Protein AF-A0A9P9ICJ4-F1 (afdb_monomer)

Sequence (71 aa):
MILSDLPIKLHQLIFSHVELIEEVICLGLTSRHFWNVGRERMHDIYASFLGRWAHKNIVCVGDDVQPDPVS

Solvent-accessible surface area (backbone atoms only — not comparable to full-atom values): 4564 Å² total; per-residue (Å²): 136,59,84,85,75,54,59,68,67,58,52,50,52,54,51,70,71,52,83,52,68,67,57,43,49,58,56,15,73,75,35,77,68,42,32,63,58,32,48,59,53,51,49,52,53,48,47,64,66,53,50,77,47,62,96,52,89,81,77,84,82,61,96,80,70,72,78,77,79,85,127

Organism: NCBI:txid1079267

Nearest PDB structures (foldseek):
  6emq-assembly1_A  TM=4.491E-01  e=7.163E+00  Homo sapiens

Mean predicted aligned error: 9.68 Å

Radius of gyration: 19.82 Å; Cα contacts (8 Å, |Δi|>4): 38; chains: 1; bounding box: 53×39×43 Å

Secondary structure (DSSP, 8-state):
--GGGS-HHHHHHHHHT---HHHHHHHHHT-HHHHHHHHHHHHHHHHHHHGGGTTS------TT-PPP---

pLDDT: mean 84.01, std 10.67, range [57.16, 94.62]

Foldseek 3Di:
DDPVVDDLVVLLVVLVPDPDLVVLVVQLVVDVSSVVSSVVSNVVNCCVVCVVCVVPPDDDDDPPDDPDPDD

Structure (mmCIF, N/CA/C/O backbone):
data_AF-A0A9P9ICJ4-F1
#
_entry.id   AF-A0A9P9ICJ4-F1
#
loop_
_atom_site.group_PDB
_atom_site.id
_atom_site.type_symbol
_atom_site.label_atom_id
_atom_site.label_alt_id
_atom_site.label_comp_id
_atom_site.label_asym_id
_atom_site.label_entity_id
_atom_site.label_seq_id
_atom_site.pdbx_PDB_ins_code
_atom_site.Cartn_x
_atom_site.Cartn_y
_atom_site.Cartn_z
_atom_site.occupancy
_atom_site.B_iso_or_equiv
_atom_site.auth_seq_id
_atom_site.auth_comp_id
_atom_site.auth_asym_id
_atom_site.auth_atom_id
_atom_site.pdbx_PDB_model_num
ATOM 1 N N . MET A 1 1 ? 20.477 -4.624 -13.452 1.00 58.19 1 MET A N 1
ATOM 2 C CA . MET A 1 1 ? 19.120 -5.166 -13.255 1.00 58.19 1 MET A CA 1
ATOM 3 C C . MET A 1 1 ? 18.330 -4.100 -12.532 1.00 58.19 1 MET A C 1
ATOM 5 O O . MET A 1 1 ? 18.706 -3.759 -11.416 1.00 58.19 1 MET A O 1
ATOM 9 N N . ILE A 1 2 ? 17.362 -3.478 -13.198 1.00 72.62 2 ILE A N 1
ATOM 10 C CA . ILE A 1 2 ? 16.556 -2.418 -12.592 1.00 72.62 2 ILE A CA 1
ATOM 11 C C . ILE A 1 2 ? 15.375 -3.102 -11.904 1.00 72.62 2 ILE A C 1
ATOM 13 O O . ILE A 1 2 ? 14.871 -4.108 -12.396 1.00 72.62 2 ILE A O 1
ATOM 17 N N . LEU A 1 3 ? 14.935 -2.591 -10.752 1.00 75.94 3 LEU A N 1
ATOM 18 C CA . LEU A 1 3 ? 13.810 -3.170 -10.006 1.00 75.94 3 LEU A CA 1
ATOM 19 C C . LEU A 1 3 ? 12.560 -3.322 -10.897 1.00 75.94 3 LEU A C 1
ATOM 21 O O . LEU A 1 3 ? 11.791 -4.259 -10.732 1.00 75.94 3 LEU A O 1
ATOM 25 N N . SER A 1 4 ? 12.391 -2.440 -11.882 1.00 76.06 4 SER A N 1
ATOM 26 C CA . SER A 1 4 ? 11.321 -2.456 -12.884 1.00 76.06 4 SER A CA 1
ATOM 27 C C . SER A 1 4 ? 11.327 -3.676 -13.816 1.00 76.06 4 SER A C 1
ATOM 29 O O . SER A 1 4 ? 10.292 -3.976 -14.399 1.00 76.06 4 SER A O 1
ATOM 31 N N . ASP A 1 5 ? 12.457 -4.376 -13.954 1.00 85.62 5 ASP A N 1
ATOM 32 C CA . ASP A 1 5 ? 12.602 -5.535 -14.850 1.00 85.62 5 ASP A CA 1
ATOM 33 C C . ASP A 1 5 ? 12.128 -6.847 -14.198 1.00 85.62 5 ASP A C 1
ATOM 35 O O . ASP A 1 5 ? 12.051 -7.889 -14.852 1.00 85.62 5 ASP A O 1
ATOM 39 N N . LEU A 1 6 ? 11.841 -6.823 -12.892 1.00 86.69 6 LEU A N 1
ATOM 40 C CA . LEU A 1 6 ? 11.336 -7.989 -12.172 1.00 86.69 6 LEU A CA 1
ATOM 41 C C . LEU A 1 6 ? 9.911 -8.341 -12.647 1.00 86.69 6 LEU A C 1
ATOM 43 O O . LEU A 1 6 ? 9.140 -7.469 -13.038 1.00 86.69 6 LEU A O 1
ATOM 47 N N . PRO A 1 7 ? 9.509 -9.620 -12.597 1.00 89.56 7 PRO A N 1
ATOM 48 C CA . PRO A 1 7 ? 8.121 -10.003 -12.817 1.00 89.56 7 PRO A CA 1
ATOM 49 C C . PRO A 1 7 ? 7.162 -9.338 -11.822 1.00 89.56 7 PRO A C 1
ATOM 51 O O . PRO A 1 7 ? 7.454 -9.263 -10.629 1.00 89.56 7 PRO A O 1
ATOM 54 N N . ILE A 1 8 ? 5.957 -9.004 -12.294 1.00 89.38 8 ILE A N 1
ATOM 55 C CA . ILE A 1 8 ? 4.887 -8.352 -11.514 1.00 89.38 8 ILE A CA 1
ATOM 56 C C . ILE A 1 8 ? 4.604 -9.025 -10.159 1.00 89.38 8 ILE A C 1
A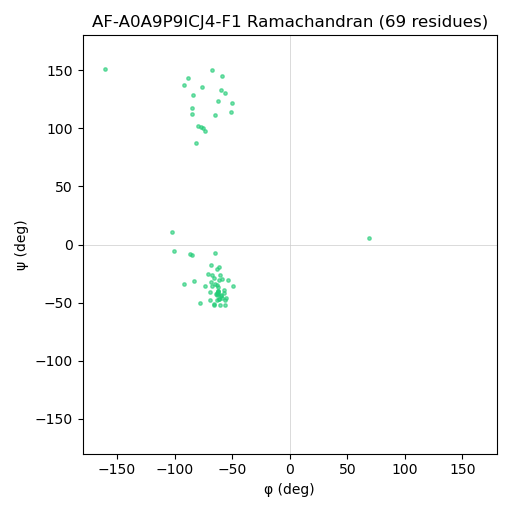TOM 58 O O . ILE A 1 8 ? 4.353 -8.352 -9.164 1.00 89.38 8 ILE A O 1
ATOM 62 N N . LYS A 1 9 ? 4.711 -10.360 -10.091 1.00 91.25 9 LYS A N 1
ATOM 63 C CA . LYS A 1 9 ? 4.511 -11.136 -8.857 1.00 91.25 9 LYS A CA 1
ATOM 64 C C . LYS A 1 9 ? 5.536 -10.798 -7.775 1.00 91.25 9 LYS A C 1
ATOM 66 O O . LYS A 1 9 ? 5.199 -10.812 -6.597 1.00 91.25 9 LYS A O 1
ATOM 71 N N . LEU A 1 10 ? 6.779 -10.501 -8.159 1.00 92.81 10 LEU A N 1
ATOM 72 C CA . LEU A 1 10 ? 7.813 -10.100 -7.208 1.00 92.81 10 LEU A CA 1
ATOM 73 C C . LEU A 1 10 ? 7.573 -8.679 -6.711 1.00 92.81 10 LEU A C 1
ATOM 75 O O . LEU A 1 10 ? 7.782 -8.418 -5.533 1.00 92.81 10 LEU A O 1
ATOM 79 N N . HIS A 1 11 ? 7.067 -7.782 -7.559 1.00 91.94 11 HIS A N 1
ATOM 80 C CA . HIS A 1 11 ? 6.636 -6.462 -7.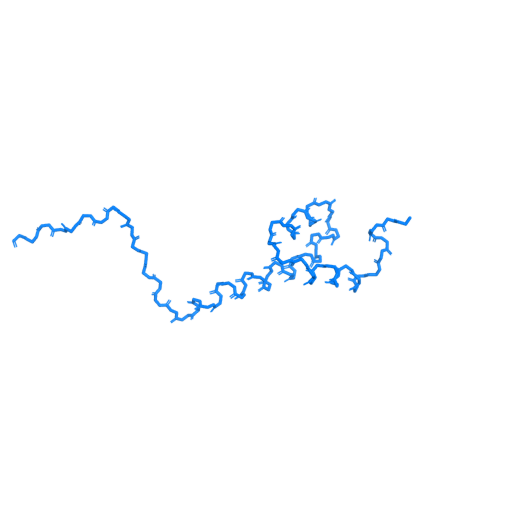100 1.00 91.94 11 HIS A CA 1
ATOM 81 C C . HIS A 1 11 ? 5.483 -6.567 -6.111 1.00 91.94 11 HIS A C 1
ATOM 83 O O . HIS A 1 11 ? 5.567 -5.984 -5.039 1.00 91.94 11 HIS A O 1
ATOM 89 N N . GLN A 1 12 ? 4.452 -7.356 -6.419 1.00 91.12 12 GLN A N 1
ATOM 90 C CA . GLN A 1 12 ? 3.347 -7.608 -5.490 1.00 91.12 12 GLN A CA 1
ATOM 91 C C . GLN A 1 12 ? 3.850 -8.182 -4.159 1.00 91.12 12 GLN A C 1
ATOM 93 O O . GLN A 1 12 ? 3.421 -7.726 -3.103 1.00 91.12 12 GLN A O 1
ATOM 98 N N . LEU A 1 13 ? 4.806 -9.118 -4.197 1.00 92.31 13 LEU A N 1
ATOM 99 C CA . LEU A 1 13 ? 5.424 -9.661 -2.989 1.00 92.31 13 LEU A CA 1
ATOM 100 C C . LEU A 1 13 ? 6.153 -8.574 -2.186 1.00 92.31 13 LEU A C 1
ATOM 102 O O . LEU A 1 13 ? 5.924 -8.460 -0.987 1.00 92.31 13 LEU A O 1
ATOM 106 N N . ILE A 1 14 ? 6.966 -7.734 -2.834 1.00 91.69 14 ILE A N 1
ATOM 107 C CA . ILE A 1 14 ? 7.634 -6.598 -2.180 1.00 91.69 14 ILE A CA 1
ATOM 108 C C . ILE A 1 14 ? 6.597 -5.691 -1.509 1.00 91.69 14 ILE A C 1
ATOM 110 O O . ILE A 1 14 ? 6.699 -5.433 -0.315 1.00 91.69 14 ILE A O 1
ATOM 114 N N . PHE A 1 15 ? 5.566 -5.268 -2.244 1.00 91.56 15 PHE A N 1
ATOM 115 C CA . PHE A 1 15 ? 4.505 -4.408 -1.715 1.00 91.56 15 PHE A CA 1
ATOM 116 C C . PHE A 1 15 ? 3.720 -5.065 -0.570 1.00 91.56 15 PHE A C 1
ATOM 118 O O . PHE A 1 15 ? 3.274 -4.366 0.336 1.00 91.56 15 PHE A O 1
ATOM 125 N N . SER A 1 16 ? 3.577 -6.394 -0.565 1.00 90.56 16 SER A N 1
ATOM 126 C CA . SER A 1 16 ? 2.905 -7.116 0.523 1.00 90.56 16 SER A CA 1
ATOM 127 C C . SER A 1 16 ? 3.669 -7.061 1.852 1.00 90.56 16 SER A C 1
ATOM 129 O O . SER A 1 16 ? 3.043 -7.121 2.909 1.00 90.56 16 SER A O 1
ATOM 131 N N . HIS A 1 17 ? 4.994 -6.889 1.801 1.00 91.12 17 HIS A N 1
ATOM 132 C CA . HIS A 1 17 ? 5.858 -6.729 2.974 1.00 91.12 17 HIS A CA 1
ATOM 133 C C . HIS A 1 17 ? 5.983 -5.281 3.459 1.00 91.12 17 HIS A C 1
ATOM 135 O O . HIS A 1 17 ? 6.543 -5.051 4.527 1.00 91.12 17 HIS A O 1
ATOM 141 N N . VAL A 1 18 ? 5.467 -4.308 2.705 1.00 91.25 18 VAL A N 1
ATOM 142 C CA . VAL A 1 18 ? 5.417 -2.915 3.150 1.00 91.25 18 VAL A CA 1
ATOM 143 C C . VAL A 1 18 ? 4.161 -2.725 4.000 1.00 91.25 18 VAL A C 1
ATOM 145 O O . VAL A 1 18 ? 3.029 -2.934 3.541 1.00 91.25 18 VAL A O 1
ATOM 148 N N . GLU A 1 19 ? 4.366 -2.380 5.267 1.00 86.56 19 GLU A N 1
ATOM 1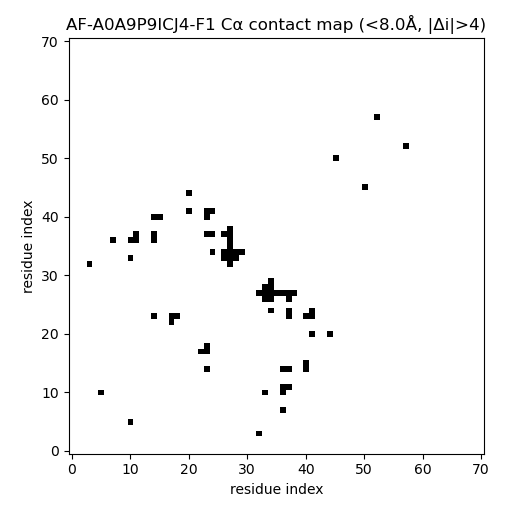49 C CA . GLU A 1 19 ? 3.292 -2.200 6.250 1.00 86.56 19 GLU A CA 1
ATOM 150 C C . GLU A 1 19 ? 2.802 -0.752 6.309 1.00 86.56 19 GLU A C 1
ATOM 152 O O . GLU A 1 19 ? 1.610 -0.511 6.502 1.00 86.56 19 GLU A O 1
ATOM 157 N N . LEU A 1 20 ? 3.707 0.207 6.105 1.00 89.31 20 LEU A N 1
ATOM 158 C CA . LEU A 1 20 ? 3.405 1.630 6.180 1.00 89.31 20 LEU A CA 1
ATOM 159 C C . LEU A 1 20 ? 2.841 2.143 4.855 1.00 89.31 20 LEU A C 1
ATOM 161 O O . LEU A 1 20 ? 3.421 1.954 3.783 1.00 89.31 20 LEU A O 1
ATOM 165 N N . ILE A 1 21 ? 1.704 2.832 4.929 1.00 91.81 21 ILE A N 1
ATOM 166 C CA . ILE A 1 21 ? 1.031 3.375 3.746 1.00 91.81 21 ILE A CA 1
ATOM 167 C C . ILE A 1 21 ? 1.882 4.451 3.063 1.00 91.81 21 ILE A C 1
ATOM 169 O O . ILE A 1 21 ? 1.909 4.536 1.837 1.00 91.81 21 ILE A O 1
ATOM 173 N N . GLU A 1 22 ? 2.632 5.230 3.840 1.00 94.00 22 GLU A 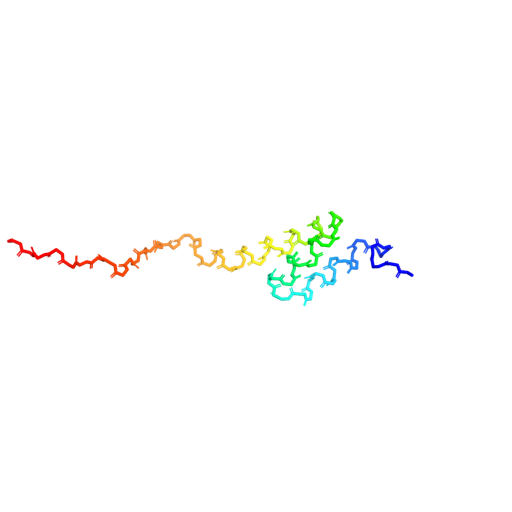N 1
ATOM 174 C CA . GLU A 1 22 ? 3.533 6.271 3.358 1.00 94.00 22 GLU A CA 1
ATOM 175 C C . GLU A 1 22 ? 4.637 5.676 2.482 1.00 94.00 22 GLU A C 1
ATOM 177 O O . GLU A 1 22 ? 4.954 6.220 1.426 1.00 94.00 22 GLU A O 1
ATOM 182 N N . GLU A 1 23 ? 5.178 4.521 2.867 1.00 93.00 23 GLU A N 1
ATOM 183 C CA . GLU A 1 23 ? 6.208 3.819 2.102 1.00 93.00 23 GLU A CA 1
ATOM 184 C C . GLU A 1 23 ? 5.648 3.246 0.796 1.00 93.00 23 GLU A C 1
ATOM 186 O O . GLU A 1 23 ? 6.277 3.375 -0.257 1.00 93.00 23 GLU A O 1
ATOM 191 N N . VAL A 1 24 ? 4.433 2.687 0.832 1.00 93.44 24 VAL A N 1
ATOM 192 C CA . VAL A 1 24 ? 3.715 2.212 -0.364 1.00 93.44 24 VAL A CA 1
ATOM 193 C C . VAL A 1 24 ? 3.480 3.363 -1.351 1.00 93.44 24 VAL A C 1
ATOM 195 O O . VAL A 1 24 ? 3.693 3.200 -2.557 1.00 93.44 24 VAL A O 1
ATOM 198 N N . ILE A 1 25 ? 3.073 4.534 -0.852 1.00 94.25 25 ILE A N 1
ATOM 199 C CA . ILE A 1 25 ? 2.860 5.739 -1.665 1.00 94.25 25 ILE A CA 1
ATOM 200 C C . ILE A 1 25 ? 4.188 6.222 -2.253 1.00 94.25 25 ILE A C 1
ATOM 202 O O . ILE A 1 25 ? 4.278 6.401 -3.468 1.00 94.25 25 ILE A O 1
ATOM 206 N N . CYS A 1 26 ? 5.225 6.382 -1.427 1.00 94.62 26 CYS A N 1
ATOM 207 C CA . CYS A 1 26 ? 6.553 6.809 -1.866 1.00 94.62 26 CYS A CA 1
ATOM 208 C C . CYS A 1 2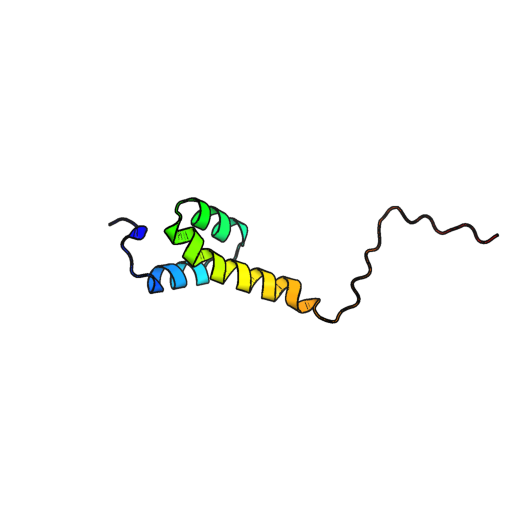6 ? 7.105 5.898 -2.969 1.00 94.62 26 CYS A C 1
ATOM 210 O O . CYS A 1 26 ? 7.560 6.395 -3.999 1.00 94.62 26 CYS A O 1
ATOM 212 N N . LEU A 1 27 ? 7.005 4.574 -2.803 1.00 90.88 27 LEU A N 1
ATOM 213 C CA . LEU A 1 27 ? 7.453 3.608 -3.805 1.00 90.88 27 LEU A CA 1
ATOM 214 C C . LEU A 1 27 ? 6.636 3.719 -5.101 1.00 90.88 27 LEU A C 1
ATOM 216 O O . LEU A 1 27 ? 7.204 3.722 -6.195 1.00 90.88 27 LEU A O 1
ATOM 220 N N . GLY A 1 28 ? 5.314 3.878 -4.995 1.00 92.69 28 GLY A N 1
ATOM 221 C CA . GLY A 1 28 ? 4.425 4.074 -6.140 1.00 92.69 28 GLY A CA 1
ATOM 222 C C . GLY A 1 28 ? 4.714 5.353 -6.932 1.00 92.69 28 GLY A C 1
ATOM 223 O O . GLY A 1 28 ? 4.656 5.336 -8.159 1.00 92.69 28 GLY A O 1
ATOM 224 N N . LEU A 1 29 ? 5.084 6.446 -6.262 1.00 93.88 29 LEU A N 1
ATOM 225 C CA . LEU A 1 29 ? 5.389 7.727 -6.910 1.00 93.88 29 LEU A CA 1
ATOM 226 C C . LEU A 1 29 ? 6.665 7.694 -7.765 1.00 93.88 29 LEU A C 1
ATOM 228 O O . LEU A 1 29 ? 6.833 8.543 -8.639 1.00 93.88 29 LEU A O 1
ATOM 232 N N . THR A 1 30 ? 7.542 6.705 -7.573 1.00 92.19 30 THR A N 1
ATOM 233 C CA . THR A 1 30 ? 8.774 6.578 -8.370 1.00 92.19 30 THR A CA 1
ATOM 234 C C . THR A 1 30 ? 8.521 6.150 -9.818 1.00 92.19 30 THR A C 1
ATOM 236 O O . THR A 1 30 ? 9.338 6.438 -10.693 1.00 92.19 30 THR A O 1
ATOM 239 N N . SER A 1 31 ? 7.409 5.460 -10.109 1.00 90.81 31 SER A N 1
ATOM 240 C CA . SER A 1 31 ? 7.066 5.071 -11.479 1.00 90.81 31 SER A CA 1
ATOM 241 C C . SER A 1 31 ? 5.589 4.729 -11.658 1.00 90.81 31 SER A C 1
ATOM 243 O O . SER A 1 31 ? 4.939 4.160 -10.785 1.00 90.81 31 SER A O 1
ATOM 245 N N . ARG A 1 32 ? 5.063 4.953 -12.869 1.00 90.88 32 ARG A N 1
ATOM 246 C CA . ARG A 1 32 ? 3.690 4.546 -13.221 1.00 90.88 32 ARG A CA 1
ATOM 247 C C . ARG A 1 32 ? 3.458 3.036 -13.068 1.00 90.88 32 ARG A C 1
ATOM 249 O O . ARG A 1 32 ? 2.338 2.617 -12.786 1.00 90.88 32 ARG A O 1
ATOM 256 N N . HIS A 1 33 ? 4.501 2.228 -13.259 1.00 90.56 33 HIS A N 1
ATOM 257 C CA . HIS A 1 33 ? 4.440 0.781 -13.071 1.00 90.56 33 HIS A CA 1
ATOM 258 C C . HIS A 1 33 ? 4.205 0.428 -11.596 1.00 90.56 33 HIS A C 1
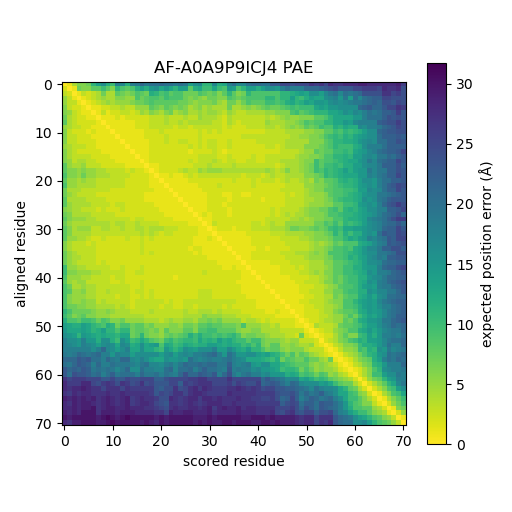ATOM 260 O O . HIS A 1 33 ? 3.236 -0.260 -11.282 1.00 90.56 33 HIS A O 1
ATOM 266 N N . PHE A 1 34 ? 5.017 0.975 -10.688 1.00 92.12 34 PHE A N 1
ATOM 267 C CA . PHE A 1 34 ? 4.859 0.742 -9.251 1.00 92.12 34 PHE A CA 1
ATOM 268 C C . PHE A 1 34 ? 3.602 1.373 -8.679 1.00 92.12 34 PHE A C 1
ATOM 270 O O . PHE A 1 34 ? 2.998 0.781 -7.795 1.00 92.12 34 PHE A O 1
ATOM 277 N N . TRP A 1 35 ? 3.145 2.505 -9.215 1.00 93.31 35 TRP A N 1
ATOM 278 C CA . TRP A 1 35 ? 1.838 3.051 -8.864 1.00 93.31 35 TRP A CA 1
ATOM 279 C C . TRP A 1 35 ? 0.717 2.038 -9.113 1.00 93.31 35 TRP A C 1
ATOM 281 O O . TRP A 1 35 ? -0.114 1.803 -8.239 1.00 93.31 35 TRP A O 1
ATOM 291 N N . ASN A 1 36 ? 0.706 1.392 -10.284 1.00 92.25 36 ASN A N 1
ATOM 292 C CA . ASN A 1 36 ? -0.320 0.403 -10.607 1.00 92.25 36 ASN A CA 1
ATOM 293 C C . ASN A 1 36 ? -0.294 -0.797 -9.649 1.00 92.25 36 ASN A C 1
ATOM 295 O O . ASN A 1 36 ? -1.366 -1.234 -9.245 1.00 92.25 36 ASN A O 1
ATOM 299 N N . VAL A 1 37 ? 0.895 -1.282 -9.270 1.00 91.69 37 VAL A N 1
ATOM 300 C CA . VAL A 1 37 ? 1.058 -2.386 -8.304 1.00 91.69 37 VAL A CA 1
ATOM 301 C C . VAL A 1 37 ? 0.656 -1.956 -6.893 1.00 91.69 37 VAL A C 1
ATOM 303 O O . VAL A 1 37 ? -0.112 -2.636 -6.219 1.00 91.69 37 VAL A O 1
ATOM 306 N N . GLY A 1 38 ? 1.142 -0.799 -6.447 1.00 93.38 38 GLY A N 1
ATOM 307 C CA . GLY A 1 38 ? 0.928 -0.309 -5.093 1.00 93.38 38 GLY A CA 1
ATOM 308 C C . GLY A 1 38 ? -0.526 0.022 -4.789 1.00 93.38 38 GLY A C 1
ATOM 309 O O . GLY A 1 38 ? -0.941 -0.122 -3.644 1.00 93.38 38 GLY A O 1
ATOM 310 N N . ARG A 1 39 ? -1.329 0.416 -5.787 1.00 93.81 39 ARG A N 1
ATOM 311 C CA . ARG A 1 39 ? -2.750 0.742 -5.580 1.00 93.81 39 ARG A CA 1
ATOM 312 C C . ARG A 1 39 ? -3.558 -0.401 -4.968 1.00 93.81 39 ARG A C 1
ATOM 314 O O . ARG A 1 39 ? -4.408 -0.122 -4.130 1.00 93.81 39 ARG A O 1
ATOM 321 N N . GLU A 1 40 ? -3.301 -1.649 -5.363 1.00 90.62 40 GLU A N 1
ATOM 322 C CA . GLU A 1 40 ? -3.977 -2.816 -4.772 1.00 90.62 40 GLU A CA 1
ATOM 323 C C . GLU A 1 40 ? -3.665 -2.898 -3.272 1.00 90.62 40 GLU A C 1
ATOM 325 O O . GLU A 1 40 ? -4.569 -2.946 -2.442 1.00 90.62 40 GLU A O 1
ATOM 330 N N . ARG A 1 41 ? -2.385 -2.758 -2.909 1.00 91.88 41 ARG A N 1
ATOM 331 C CA . ARG A 1 41 ? -1.946 -2.749 -1.509 1.00 91.88 41 ARG A CA 1
ATOM 332 C C . ARG A 1 41 ? -2.524 -1.577 -0.713 1.00 91.88 41 ARG A C 1
ATOM 334 O O . ARG A 1 41 ? -2.958 -1.772 0.419 1.00 91.88 41 ARG A O 1
ATOM 341 N N . MET A 1 42 ? -2.546 -0.371 -1.284 1.00 93.25 42 MET A N 1
ATOM 342 C CA . MET A 1 42 ? -3.151 0.804 -0.640 1.00 93.25 42 MET A CA 1
ATOM 343 C C . MET A 1 42 ? -4.632 0.562 -0.354 1.00 93.25 42 MET A C 1
ATOM 345 O O . MET A 1 42 ? -5.104 0.865 0.740 1.00 93.25 42 MET A O 1
ATOM 349 N N . HIS A 1 43 ? -5.357 -0.001 -1.324 1.00 91.75 43 HIS A N 1
ATOM 350 C CA . HIS A 1 43 ? -6.765 -0.333 -1.163 1.00 91.75 43 HIS A CA 1
ATOM 351 C C . HIS A 1 43 ? -6.976 -1.312 -0.003 1.00 91.75 43 HIS A C 1
ATOM 353 O O . HIS A 1 43 ? -7.826 -1.056 0.845 1.00 91.75 43 HIS A O 1
ATOM 359 N N . ASP A 1 44 ? -6.172 -2.373 0.094 1.00 89.88 44 ASP A N 1
ATOM 360 C CA . ASP A 1 44 ? -6.267 -3.347 1.189 1.00 89.88 44 ASP A CA 1
ATOM 361 C C . ASP A 1 44 ? -5.990 -2.716 2.559 1.00 89.88 44 ASP A C 1
ATOM 363 O O . ASP A 1 44 ? -6.716 -2.967 3.526 1.00 89.88 44 ASP A O 1
ATOM 367 N N . ILE A 1 45 ? -4.975 -1.850 2.647 1.00 89.19 45 ILE A N 1
ATOM 368 C CA . ILE A 1 45 ? -4.654 -1.115 3.877 1.00 89.19 45 ILE A CA 1
ATOM 369 C C . ILE A 1 45 ? -5.844 -0.240 4.288 1.00 89.19 45 ILE A C 1
ATOM 371 O O . ILE A 1 45 ? -6.336 -0.365 5.413 1.00 89.19 45 ILE A O 1
ATOM 375 N N . TYR A 1 46 ? -6.367 0.590 3.381 1.00 88.88 46 TYR A N 1
ATOM 376 C CA . TYR A 1 46 ? -7.521 1.440 3.680 1.00 88.88 46 TYR A CA 1
ATOM 377 C C . TYR A 1 46 ? -8.774 0.632 4.009 1.00 88.88 46 TYR A C 1
ATOM 379 O O . TYR A 1 46 ? -9.471 0.973 4.962 1.00 88.88 46 TYR A O 1
ATOM 387 N N . ALA A 1 47 ? -9.047 -0.453 3.287 1.00 89.75 47 ALA A N 1
ATOM 388 C CA . ALA A 1 47 ? -10.179 -1.329 3.560 1.00 89.75 47 ALA A CA 1
ATOM 389 C C . ALA A 1 47 ? -10.066 -1.970 4.951 1.00 89.75 47 ALA A C 1
ATOM 391 O O . ALA A 1 47 ? -11.052 -2.019 5.682 1.00 89.75 47 ALA A O 1
ATOM 392 N N . SER A 1 48 ? -8.871 -2.390 5.372 1.00 87.50 48 SER A N 1
ATOM 393 C CA . SER A 1 48 ? -8.653 -2.932 6.719 1.00 87.50 48 SER A CA 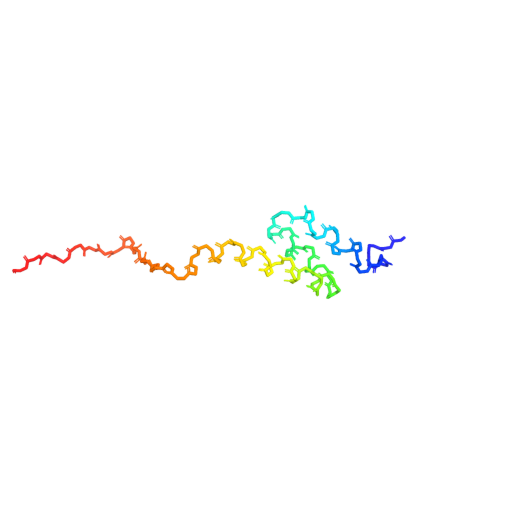1
ATOM 394 C C . SER A 1 48 ? -8.813 -1.880 7.826 1.00 87.50 48 SER A C 1
ATOM 396 O O . SER A 1 48 ? -9.323 -2.181 8.909 1.00 87.50 48 SER A O 1
ATOM 398 N N . PHE A 1 49 ? -8.406 -0.634 7.565 1.00 86.44 49 PHE A N 1
ATOM 399 C CA . PHE A 1 49 ? -8.474 0.453 8.536 1.00 86.44 49 PHE A CA 1
ATOM 400 C C . PHE A 1 49 ? -9.893 1.021 8.662 1.00 86.44 49 PHE A C 1
ATOM 402 O O . PHE A 1 49 ? -10.430 1.123 9.769 1.00 86.44 49 PHE A O 1
ATOM 409 N N . LEU A 1 50 ? -10.506 1.354 7.524 1.00 86.25 50 LEU A N 1
ATOM 410 C CA . LEU A 1 50 ? -11.821 1.986 7.418 1.00 86.25 50 LEU A CA 1
ATOM 411 C C . LEU A 1 50 ? -12.965 0.975 7.490 1.00 86.25 50 LEU A C 1
ATOM 413 O O . LEU A 1 50 ? -14.019 1.285 8.036 1.00 86.25 50 LEU A O 1
ATOM 417 N N . GLY A 1 51 ? -12.761 -0.255 7.015 1.00 84.88 51 GLY A N 1
ATOM 418 C CA . GLY A 1 51 ? -13.776 -1.310 7.043 1.00 84.88 51 GLY A CA 1
ATOM 419 C C . GLY A 1 51 ? -14.243 -1.665 8.455 1.00 84.88 51 GLY A C 1
ATOM 420 O O . GLY A 1 51 ? -15.399 -2.032 8.637 1.00 84.88 51 GLY A O 1
ATOM 421 N N . ARG A 1 52 ? -13.413 -1.450 9.487 1.00 80.69 52 ARG A N 1
ATOM 422 C CA . ARG A 1 52 ? -13.819 -1.589 10.904 1.00 80.69 52 ARG A CA 1
ATOM 423 C C . ARG A 1 52 ? -14.938 -0.634 11.330 1.00 80.69 52 ARG A C 1
ATOM 425 O O . ARG A 1 52 ? -15.570 -0.855 12.367 1.00 80.69 52 ARG A O 1
ATOM 432 N N . TRP A 1 53 ? -15.143 0.429 10.564 1.00 80.31 53 TRP A N 1
ATOM 433 C CA . TRP A 1 53 ? -16.177 1.432 10.774 1.00 80.31 53 TRP A CA 1
ATOM 434 C C . TRP A 1 53 ? -17.389 1.229 9.870 1.00 80.31 53 TRP A C 1
ATOM 436 O O . TRP A 1 53 ? -18.391 1.920 10.044 1.00 80.31 53 TRP A O 1
ATOM 446 N N . ALA A 1 54 ? -17.342 0.275 8.935 1.00 82.38 54 ALA A N 1
ATOM 447 C CA . ALA A 1 54 ? -18.511 -0.073 8.145 1.00 82.38 54 ALA A CA 1
ATOM 448 C C . ALA A 1 54 ? -19.652 -0.466 9.094 1.00 82.38 54 ALA A C 1
ATOM 450 O O . ALA A 1 54 ? -19.466 -1.264 10.012 1.00 82.38 54 ALA A O 1
ATOM 451 N N . HIS A 1 55 ? -20.831 0.123 8.885 1.00 75.06 55 HIS A N 1
ATOM 452 C CA . HIS A 1 55 ? -22.020 -0.099 9.715 1.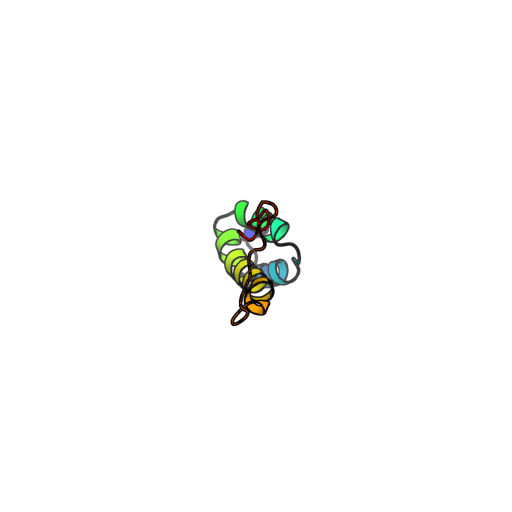00 75.06 55 HIS A CA 1
ATOM 453 C C . HIS A 1 55 ? -21.957 0.448 11.156 1.00 75.06 55 HIS A C 1
ATOM 455 O O . HIS A 1 55 ? -22.894 0.237 11.926 1.00 75.06 55 HIS A O 1
ATOM 461 N N . LYS A 1 56 ? -20.896 1.174 11.539 1.00 78.69 56 LYS A N 1
ATOM 462 C CA . LYS A 1 56 ? -20.852 1.905 12.813 1.00 78.69 56 LYS A CA 1
ATOM 463 C C . LYS A 1 56 ? -21.351 3.331 12.612 1.00 78.69 56 LYS A C 1
ATOM 465 O O . LYS A 1 56 ? -20.984 3.986 11.641 1.00 78.69 56 LYS A O 1
ATOM 470 N N . ASN A 1 57 ? -22.164 3.821 13.546 1.00 75.25 57 ASN A N 1
ATOM 471 C CA . ASN A 1 57 ? -22.579 5.220 13.564 1.00 75.25 57 ASN A CA 1
ATOM 472 C C . ASN A 1 57 ? -21.386 6.069 14.033 1.00 75.25 57 ASN A C 1
ATOM 474 O O . ASN A 1 57 ? -21.076 6.106 15.224 1.00 75.25 57 ASN A O 1
ATOM 478 N N . ILE A 1 58 ? -20.646 6.648 13.085 1.00 74.12 58 ILE A N 1
ATOM 479 C CA . ILE A 1 58 ? -19.483 7.489 13.375 1.00 74.12 58 ILE A CA 1
ATOM 480 C C . ILE A 1 58 ? -20.013 8.850 13.828 1.00 74.12 58 ILE A C 1
ATOM 482 O O . ILE A 1 58 ? -20.436 9.663 13.010 1.00 74.12 58 ILE A O 1
ATOM 486 N N . VAL A 1 59 ? -20.018 9.091 15.138 1.00 75.19 59 VAL A N 1
ATOM 487 C CA . VAL A 1 59 ? -20.368 10.401 15.696 1.00 75.19 59 VAL A CA 1
ATOM 488 C C . VAL A 1 59 ? -19.112 11.266 15.697 1.00 75.19 59 VAL A C 1
ATOM 490 O O . VAL A 1 59 ? -18.163 10.988 16.430 1.00 75.19 59 VAL A O 1
ATOM 493 N N . CYS A 1 60 ? -19.094 12.309 14.868 1.00 69.06 60 CYS A N 1
ATOM 494 C CA . CYS A 1 60 ? -18.065 13.342 14.926 1.00 69.06 60 CYS A CA 1
ATOM 495 C C . CYS A 1 60 ? -18.347 14.248 16.125 1.00 69.06 60 CYS A C 1
ATOM 497 O O . CYS A 1 60 ? -19.206 15.124 16.059 1.00 69.06 60 CYS A O 1
ATOM 499 N N . VAL A 1 61 ? -17.629 14.025 17.223 1.00 72.94 61 VAL A N 1
ATOM 500 C CA . VAL A 1 61 ? -17.585 14.985 18.327 1.00 72.94 61 VAL A CA 1
ATOM 501 C C . VAL A 1 61 ? -16.605 16.076 17.906 1.00 72.94 61 VAL A C 1
ATOM 503 O O . VAL A 1 61 ? -15.401 15.844 17.870 1.00 72.94 61 VAL A O 1
ATOM 506 N N . GLY A 1 62 ? -17.128 17.223 17.475 1.00 68.94 62 GLY A N 1
ATOM 507 C CA . GLY A 1 62 ? -16.315 18.419 17.281 1.00 68.94 62 GLY A CA 1
ATOM 508 C C . GLY A 1 62 ? -16.000 1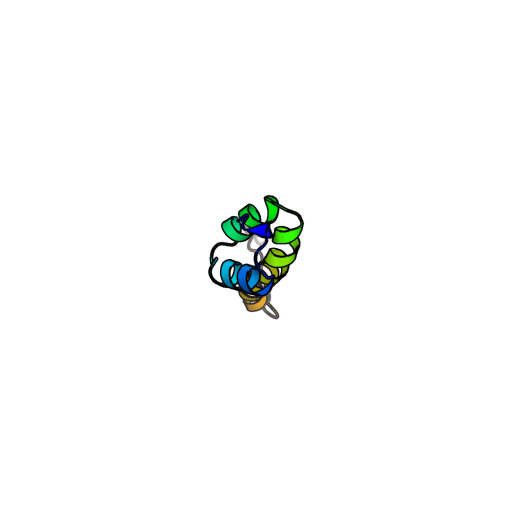9.040 18.638 1.00 68.94 62 GLY A C 1
ATOM 509 O O . GLY A 1 62 ? -16.903 19.175 19.463 1.00 68.94 62 GLY A O 1
ATOM 510 N N . ASP A 1 63 ? -14.749 19.440 18.853 1.00 68.44 63 ASP A N 1
ATOM 511 C CA . ASP A 1 63 ? -14.298 20.071 20.105 1.00 68.44 63 ASP A CA 1
ATOM 512 C C . ASP A 1 63 ? -14.959 21.447 20.374 1.00 68.44 63 ASP A C 1
ATOM 514 O O . ASP A 1 63 ? -14.822 21.992 21.466 1.00 68.44 63 ASP A O 1
ATOM 518 N N . ASP A 1 64 ? -15.729 21.984 19.416 1.00 61.47 64 ASP A N 1
ATOM 519 C CA . ASP A 1 64 ? -16.400 23.295 19.479 1.00 61.47 64 ASP A CA 1
ATOM 520 C C . ASP A 1 64 ? -17.909 23.239 19.797 1.00 61.47 64 ASP A C 1
ATOM 522 O O . ASP A 1 64 ? -18.609 24.248 19.684 1.00 61.47 64 ASP A O 1
ATOM 526 N N . VAL A 1 65 ? -18.460 22.088 20.198 1.00 61.56 65 VAL A N 1
ATOM 527 C CA . VAL A 1 65 ? -19.862 22.039 20.650 1.00 61.56 65 VAL A CA 1
ATOM 528 C C . VAL A 1 65 ? -19.929 22.503 22.105 1.00 61.56 65 VAL A C 1
ATOM 530 O O . VAL A 1 65 ? -19.857 21.698 23.034 1.00 61.56 65 VAL A O 1
ATOM 533 N N . GLN A 1 66 ? -20.066 23.816 22.323 1.00 66.88 66 GLN A N 1
ATOM 534 C CA . GLN A 1 66 ? -20.544 24.293 23.620 1.00 66.88 66 GLN A CA 1
ATOM 535 C C . GLN A 1 66 ? -21.939 23.701 23.872 1.00 66.88 66 GLN A C 1
ATOM 537 O O . GLN A 1 66 ? -22.777 23.742 22.970 1.00 66.88 66 GLN A O 1
ATOM 542 N N . PRO A 1 67 ? -22.210 23.142 25.064 1.00 66.06 67 PRO A N 1
ATOM 543 C CA . PRO A 1 67 ? -23.554 22.708 25.401 1.00 66.06 67 PRO A CA 1
ATOM 544 C C . PRO A 1 67 ? -24.470 23.931 25.387 1.00 66.06 67 PRO A C 1
ATOM 546 O O . PRO A 1 67 ? -24.206 24.906 26.094 1.00 66.06 67 PRO A O 1
ATOM 549 N N . ASP A 1 68 ? -25.529 23.870 24.577 1.00 67.06 68 ASP A N 1
ATOM 550 C CA . ASP A 1 68 ? -26.578 24.883 24.569 1.00 67.06 68 ASP A CA 1
ATOM 551 C C . ASP A 1 68 ? -27.049 25.109 26.018 1.00 67.06 68 ASP A C 1
ATOM 553 O O . ASP A 1 68 ? -27.461 24.148 26.683 1.00 67.06 68 ASP A O 1
ATOM 557 N N . PRO A 1 69 ? -26.968 26.338 26.560 1.00 61.06 69 PRO A N 1
ATOM 558 C CA . PRO A 1 69 ? -27.525 26.610 27.869 1.00 61.06 69 PRO A CA 1
ATOM 559 C C . PRO A 1 69 ? -29.040 26.435 27.770 1.00 61.06 69 PRO A C 1
ATOM 561 O O . PRO A 1 69 ? -29.724 27.190 27.081 1.00 61.06 69 PRO A O 1
ATOM 564 N N . VAL A 1 70 ? -29.539 25.393 28.438 1.00 67.06 70 VAL A N 1
ATOM 565 C CA . VAL A 1 70 ? -30.965 25.095 28.591 1.00 67.06 70 VAL A CA 1
ATOM 566 C C . VAL A 1 70 ? -31.676 26.357 29.088 1.00 67.06 70 VAL A C 1
ATOM 568 O O . VAL A 1 70 ? -31.391 26.833 30.188 1.00 67.06 70 VAL A O 1
ATOM 571 N N . SER A 1 71 ? -32.552 26.901 28.241 1.00 57.16 71 SER A N 1
ATOM 572 C CA . SER A 1 71 ? -33.457 28.023 28.521 1.00 57.16 71 SER A CA 1
ATOM 573 C C . SER A 1 71 ? -34.662 27.591 29.343 1.00 57.16 71 SER A C 1
ATOM 575 O O . SER A 1 71 ? -35.253 26.554 28.955 1.00 57.16 71 SER A O 1
#